Protein AF-A0A914R7W7-F1 (afdb_monomer_lite)

Secondary structure (DSSP, 8-state):
------S-----HHHHHHHHHHHHHHHSPPSS-EEEE--S-SGGGHHHHHHHHTT-SEEEE-SHHHHHHHHHHH---

Foldseek 3Di:
DPPDDDPDDDDDPVVVVVVVVVCQQQPPDDPQFEAEAEDQDVVVCVVVCVSCVVRHPYYHYDYNVVVVVCCVVVVDD

pLDDT: mean 89.86, std 5.53, range [60.94, 97.0]

Sequence (77 aa):
MVGVKLEQRATGFLMKKELDYFAKALESPVRPFLAILGGAKVADKIQLIRNLLDKVDEMIIGGGMAYTFLKVVNGIS

Organism: Parascaris equorum (NCBI:txid6256)

InterPro domains:
  IPR001576 Phosphoglycerate kinase [PF00162] (4-75)
  IPR001576 Phosphoglycerate kinase [PR00477] (11-33)
  IPR001576 Phosphoglycerate kinase [PR00477] (34-53)
  IPR001576 Phosphoglycerate kinase [PTHR11406] (1-76)
  IPR015824 Phosphoglycerate kinase, N-terminal [G3DSA:3.40.50.1260] (13-77)
  IPR036043 Phosphoglycerate kinase superfamily [SSF53748] (1-76)

Structure (mmCIF, N/CA/C/O backbone):
data_AF-A0A9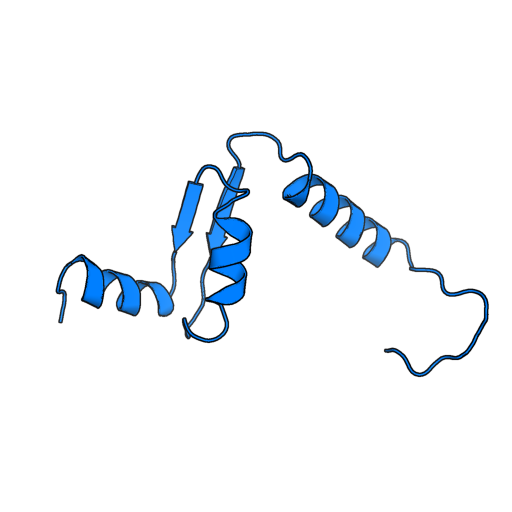14R7W7-F1
#
_entry.id   AF-A0A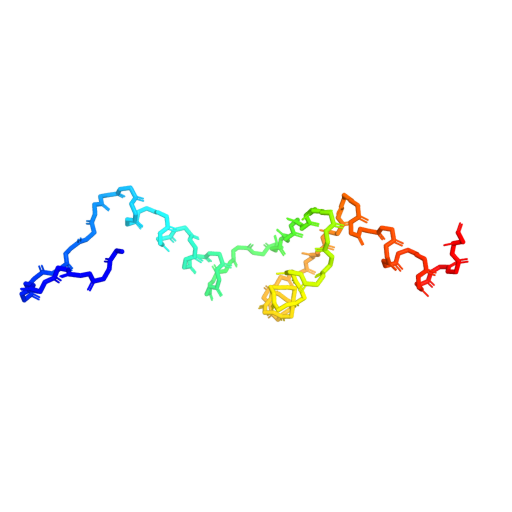914R7W7-F1
#
loop_
_atom_site.group_PDB
_atom_site.id
_atom_site.type_symbol
_atom_site.label_atom_id
_atom_site.label_alt_id
_atom_site.label_comp_id
_atom_site.label_asym_id
_atom_site.label_entity_id
_atom_site.label_seq_id
_atom_site.pdbx_PDB_ins_code
_atom_site.Cartn_x
_atom_site.Cartn_y
_atom_site.Cartn_z
_atom_site.occupancy
_atom_site.B_iso_or_equiv
_atom_site.auth_seq_id
_atom_site.auth_comp_id
_atom_site.auth_asym_id
_atom_site.auth_atom_id
_atom_site.pdbx_PDB_model_num
ATOM 1 N N . MET A 1 1 ? 4.551 -2.788 22.291 1.00 69.88 1 MET A N 1
ATOM 2 C CA . MET A 1 1 ? 3.150 -2.302 22.339 1.00 69.88 1 MET A CA 1
ATOM 3 C C . MET A 1 1 ? 2.136 -3.319 22.889 1.00 69.88 1 MET A C 1
ATOM 5 O O . MET A 1 1 ? 0.971 -2.973 22.984 1.00 69.88 1 MET A O 1
ATOM 9 N N . VAL A 1 2 ? 2.532 -4.533 23.310 1.00 85.19 2 VAL A N 1
ATOM 10 C CA . VAL A 1 2 ? 1.587 -5.585 23.771 1.00 85.19 2 VAL A CA 1
ATOM 11 C C . VAL A 1 2 ? 1.709 -5.943 25.262 1.00 85.19 2 VAL A C 1
ATOM 13 O O . VAL A 1 2 ? 1.127 -6.920 25.715 1.00 85.19 2 VAL A O 1
ATOM 16 N N . GLY A 1 3 ? 2.480 -5.172 26.035 1.00 90.19 3 GLY A N 1
ATOM 17 C CA . GLY A 1 3 ? 2.805 -5.497 27.433 1.00 90.19 3 GLY A CA 1
ATOM 18 C C . GLY A 1 3 ? 1.771 -5.058 28.475 1.00 90.19 3 GLY A C 1
ATOM 19 O O . GLY A 1 3 ? 1.894 -5.434 29.636 1.00 90.19 3 GLY A O 1
ATOM 20 N N . VAL A 1 4 ? 0.763 -4.270 28.091 1.00 90.81 4 VAL A N 1
ATOM 21 C CA . VAL A 1 4 ? -0.250 -3.745 29.021 1.00 90.81 4 VAL A CA 1
ATOM 22 C C . VAL A 1 4 ? -1.405 -4.739 29.141 1.00 90.81 4 VAL A C 1
ATOM 24 O O . VAL A 1 4 ? -2.078 -5.035 28.152 1.00 90.81 4 VAL A O 1
ATOM 27 N N . LYS A 1 5 ? -1.633 -5.248 30.357 1.00 89.81 5 LYS A N 1
ATOM 28 C CA . LYS A 1 5 ? -2.676 -6.234 30.680 1.00 89.81 5 LYS A CA 1
ATOM 29 C C . LYS A 1 5 ? -3.827 -5.574 31.438 1.00 89.81 5 LYS A C 1
ATOM 31 O O . LYS A 1 5 ? -3.897 -5.647 32.658 1.00 89.81 5 LYS A O 1
ATOM 36 N N . LEU A 1 6 ? -4.706 -4.921 30.689 1.00 93.94 6 LEU A N 1
ATOM 37 C CA . LEU A 1 6 ? -5.982 -4.391 31.169 1.00 93.94 6 LEU A CA 1
ATOM 38 C C . LEU A 1 6 ? -7.102 -4.988 30.312 1.00 93.94 6 LEU A C 1
ATOM 40 O O . LEU A 1 6 ? -6.873 -5.278 29.134 1.00 93.94 6 LEU A O 1
ATOM 44 N N . GLU A 1 7 ? -8.292 -5.176 30.887 1.00 92.25 7 GLU A N 1
ATOM 45 C CA . GLU A 1 7 ? -9.440 -5.732 30.152 1.00 92.25 7 GLU A CA 1
ATOM 46 C C . GLU A 1 7 ? -9.828 -4.854 28.959 1.00 92.25 7 GLU A C 1
ATOM 48 O O . GLU A 1 7 ? -10.013 -5.346 27.845 1.00 92.25 7 GLU A O 1
ATOM 53 N N . GLN A 1 8 ? -9.887 -3.540 29.169 1.00 92.62 8 GLN A N 1
ATOM 54 C CA . GLN A 1 8 ? -10.218 -2.586 28.119 1.00 92.62 8 GLN A CA 1
ATOM 55 C C . GLN A 1 8 ? -8.954 -2.061 27.441 1.00 92.62 8 GLN A C 1
ATOM 57 O O . GLN A 1 8 ? -8.077 -1.467 28.067 1.00 92.62 8 GLN A O 1
ATOM 62 N N . ARG A 1 9 ? -8.884 -2.258 26.124 1.00 91.56 9 ARG A N 1
ATOM 63 C CA . ARG A 1 9 ? -7.831 -1.729 25.255 1.00 91.56 9 ARG A CA 1
ATOM 64 C C . ARG A 1 9 ? -8.498 -0.973 24.121 1.00 91.56 9 ARG A C 1
ATOM 66 O O . ARG A 1 9 ? -9.073 -1.578 23.222 1.00 91.56 9 ARG A O 1
ATOM 73 N N . ALA A 1 10 ? -8.444 0.349 24.198 1.00 92.12 10 ALA A N 1
ATOM 74 C CA . ALA A 1 10 ? -8.989 1.235 23.183 1.00 92.12 10 ALA A CA 1
ATOM 75 C C . ALA A 1 10 ? -7.865 1.859 22.352 1.00 92.12 10 ALA A C 1
ATOM 77 O O . ALA A 1 10 ? -6.717 1.954 22.787 1.00 92.12 10 ALA A O 1
ATOM 78 N N . THR A 1 11 ? -8.220 2.302 21.150 1.00 92.69 11 THR A N 1
ATOM 79 C CA . THR A 1 11 ? -7.343 3.082 20.282 1.00 92.69 11 THR A CA 1
ATOM 80 C C . THR A 1 11 ? -7.692 4.564 20.359 1.00 92.69 11 THR A C 1
ATOM 82 O O . THR A 1 11 ? -8.858 4.923 20.523 1.00 92.69 11 THR A O 1
ATOM 85 N N . GLY A 1 12 ? -6.691 5.431 20.223 1.00 96.25 12 GLY A N 1
ATOM 86 C CA . GLY A 1 12 ? -6.924 6.862 20.056 1.00 96.25 12 GLY A CA 1
ATOM 87 C C . GLY A 1 12 ? -7.537 7.185 18.690 1.00 96.25 12 GLY A C 1
ATOM 88 O O . GLY A 1 12 ? -7.503 6.381 17.757 1.00 96.25 12 GLY A O 1
ATOM 89 N N . PHE A 1 13 ? -8.056 8.404 18.535 1.00 97.00 13 PHE A N 1
ATOM 90 C CA . PHE A 1 13 ? -8.715 8.817 17.290 1.00 97.00 13 PHE A CA 1
ATOM 91 C C . PHE A 1 13 ? -7.790 8.813 16.066 1.00 97.00 13 PHE A C 1
ATOM 93 O O . PHE A 1 13 ? -8.260 8.554 14.961 1.00 97.00 13 PHE A O 1
ATOM 100 N N . LEU A 1 14 ? -6.486 9.049 16.249 1.00 96.50 14 LEU A N 1
ATOM 101 C CA . LEU A 1 14 ? -5.517 9.003 15.152 1.00 96.50 14 LEU A CA 1
ATOM 102 C C . LEU A 1 14 ? -5.384 7.587 14.579 1.00 96.50 14 LEU A C 1
ATOM 104 O O . LEU A 1 14 ? -5.570 7.386 13.384 1.00 96.50 14 LEU A O 1
ATOM 108 N N . MET A 1 15 ? -5.155 6.598 15.444 1.00 95.94 15 MET A N 1
ATOM 109 C CA . MET A 1 15 ? -5.035 5.205 15.018 1.00 95.94 15 MET A CA 1
ATOM 110 C C . MET A 1 15 ? -6.385 4.644 14.545 1.00 95.94 15 MET A C 1
ATOM 112 O O . MET A 1 15 ? -6.409 3.861 13.603 1.00 95.94 15 MET A O 1
ATOM 116 N N . LYS A 1 16 ? -7.520 5.094 15.104 1.00 94.44 16 LYS A N 1
ATOM 117 C CA . LYS A 1 16 ? -8.843 4.808 14.519 1.00 94.44 16 LYS A CA 1
ATOM 118 C C . LYS A 1 16 ? -8.927 5.293 13.068 1.00 94.44 16 LYS A C 1
ATOM 120 O O . LYS A 1 16 ? -9.306 4.524 12.196 1.00 94.44 16 LYS A O 1
ATOM 125 N N . LYS A 1 17 ? -8.537 6.545 12.805 1.00 95.25 17 LYS A N 1
ATOM 126 C CA . LYS A 1 17 ? -8.562 7.123 11.456 1.00 95.25 17 LYS A CA 1
ATOM 127 C C . LYS A 1 17 ? -7.677 6.327 10.497 1.00 95.25 17 LYS A C 1
ATOM 129 O O . LYS A 1 17 ? -8.122 6.026 9.399 1.00 95.25 17 LYS A O 1
ATOM 134 N N . GLU A 1 18 ? -6.466 5.952 10.900 1.00 94.25 18 GLU A N 1
ATOM 135 C CA . GLU A 1 18 ? -5.588 5.116 10.068 1.00 94.25 18 GLU A CA 1
ATOM 136 C C . GLU A 1 18 ? -6.245 3.777 9.710 1.00 94.25 18 GLU A C 1
ATOM 138 O O . GLU A 1 18 ? -6.301 3.426 8.532 1.00 94.25 18 GLU A O 1
ATOM 143 N N . LEU A 1 19 ? -6.815 3.073 10.695 1.00 92.25 19 LEU A N 1
ATOM 144 C CA . LEU A 1 19 ? -7.528 1.812 10.469 1.00 92.25 19 LEU A CA 1
ATOM 145 C C . LEU A 1 19 ? -8.718 1.984 9.516 1.00 92.25 19 LEU A C 1
ATOM 147 O O . LEU A 1 19 ? -8.868 1.184 8.597 1.00 92.25 19 LEU A O 1
ATOM 151 N N . ASP A 1 20 ? -9.512 3.046 9.677 1.00 92.38 20 ASP A N 1
ATOM 152 C CA . ASP A 1 20 ? -10.662 3.333 8.812 1.00 92.38 20 ASP A CA 1
ATOM 153 C C . ASP A 1 20 ? -10.234 3.585 7.351 1.00 92.38 20 ASP A C 1
ATOM 155 O O . ASP A 1 20 ? -10.903 3.141 6.415 1.00 92.38 20 ASP A O 1
ATOM 159 N N . TYR A 1 21 ? -9.112 4.283 7.134 1.00 90.75 21 TYR A N 1
ATOM 160 C CA . TYR A 1 21 ? -8.560 4.506 5.792 1.00 90.75 21 TYR A CA 1
ATOM 161 C C . TYR A 1 21 ? -8.031 3.208 5.171 1.00 90.75 21 TYR A C 1
ATOM 163 O O . TYR A 1 21 ? -8.316 2.933 4.003 1.00 90.75 21 TYR A O 1
ATOM 171 N N . PHE A 1 22 ? -7.304 2.392 5.939 1.00 88.00 22 PHE A N 1
ATOM 172 C CA . PHE A 1 22 ? -6.795 1.108 5.456 1.00 88.00 22 PHE A CA 1
ATOM 173 C C . PHE A 1 22 ? -7.917 0.115 5.150 1.00 88.00 22 PHE A C 1
ATOM 175 O O . PHE A 1 22 ? -7.864 -0.541 4.112 1.00 88.00 22 PHE A O 1
ATOM 182 N N . ALA A 1 23 ? -8.947 0.033 5.996 1.00 88.81 23 ALA A N 1
ATOM 183 C CA . ALA A 1 23 ? -10.100 -0.835 5.771 1.00 88.81 23 ALA A CA 1
ATOM 184 C C . ALA A 1 23 ? -10.811 -0.479 4.458 1.00 88.81 23 ALA A C 1
ATOM 186 O O . ALA A 1 23 ? -10.999 -1.341 3.602 1.00 88.81 23 ALA A O 1
ATOM 187 N N . LYS A 1 24 ? -11.094 0.812 4.229 1.00 88.12 24 LYS A N 1
ATOM 188 C CA . LYS A 1 24 ? -11.700 1.280 2.971 1.00 88.12 24 LYS A CA 1
ATOM 189 C C . LYS A 1 24 ? -10.862 0.923 1.745 1.00 88.12 24 LYS A C 1
ATOM 191 O O . LYS A 1 24 ? -11.413 0.453 0.757 1.00 88.12 24 LYS A O 1
ATOM 196 N N . ALA A 1 25 ? -9.545 1.113 1.808 1.00 85.94 25 ALA A N 1
ATOM 197 C CA . ALA A 1 25 ? -8.653 0.804 0.692 1.00 85.94 25 ALA A CA 1
ATOM 198 C C . ALA A 1 25 ? -8.511 -0.709 0.423 1.00 85.94 25 ALA A C 1
ATOM 200 O O . ALA A 1 25 ? -8.243 -1.106 -0.706 1.00 85.94 25 ALA A O 1
ATOM 201 N N . LEU A 1 26 ? -8.668 -1.561 1.442 1.00 83.44 26 LEU A N 1
ATOM 202 C CA . LEU A 1 26 ? -8.405 -3.000 1.341 1.00 83.44 26 LEU A CA 1
ATOM 203 C C . LEU A 1 26 ? -9.652 -3.875 1.168 1.00 83.44 26 LEU A C 1
ATOM 205 O O . LEU A 1 26 ? -9.496 -5.004 0.695 1.00 83.44 26 LEU A O 1
ATOM 209 N N . GLU A 1 27 ? -10.834 -3.415 1.581 1.00 85.75 27 GLU A N 1
ATOM 210 C CA . GLU A 1 27 ? -12.086 -4.192 1.554 1.00 85.75 27 GLU A CA 1
ATOM 211 C C . GLU A 1 27 ? -13.053 -3.733 0.458 1.00 85.75 27 GLU A C 1
ATOM 213 O O . GLU A 1 27 ? -13.710 -4.556 -0.175 1.00 85.75 27 GLU A O 1
ATOM 218 N N . SER A 1 28 ? -13.168 -2.426 0.218 1.00 83.94 28 SER A N 1
ATOM 219 C CA . SER A 1 28 ? -14.071 -1.866 -0.799 1.00 83.94 28 SER A CA 1
ATOM 220 C C . SER A 1 28 ? -13.483 -0.587 -1.403 1.00 83.94 28 SER A C 1
ATOM 222 O O . SER A 1 28 ? -14.024 0.504 -1.193 1.00 83.94 28 SER A O 1
ATOM 224 N N . PRO A 1 29 ? -12.350 -0.694 -2.123 1.00 85.44 29 PRO A N 1
ATOM 225 C CA . PRO A 1 29 ? -11.715 0.466 -2.720 1.00 85.44 29 PRO A CA 1
ATOM 226 C C . PRO A 1 29 ? -12.592 1.063 -3.822 1.00 85.44 29 PRO A C 1
ATOM 228 O O . PRO A 1 29 ? -13.237 0.350 -4.593 1.00 85.44 29 PRO A O 1
ATOM 231 N N . VAL A 1 30 ? -12.572 2.392 -3.928 1.00 88.44 30 VAL A N 1
ATOM 232 C CA . VAL A 1 30 ? -13.094 3.081 -5.111 1.00 88.44 30 VAL A CA 1
ATOM 233 C C . VAL A 1 30 ? -12.167 2.752 -6.276 1.00 88.44 30 VAL A C 1
ATOM 235 O O . VAL A 1 30 ? -10.959 2.963 -6.178 1.00 88.44 30 VAL A O 1
ATOM 238 N N . ARG A 1 31 ? -12.734 2.215 -7.358 1.00 90.12 31 ARG A N 1
ATOM 239 C CA . ARG A 1 31 ? -11.980 1.816 -8.548 1.00 90.12 31 ARG A CA 1
ATOM 240 C C . ARG A 1 31 ? -11.969 2.934 -9.602 1.00 90.12 31 ARG A C 1
ATOM 242 O O . ARG A 1 31 ? -12.977 3.637 -9.719 1.00 90.12 31 ARG A O 1
ATOM 249 N N . PRO A 1 32 ? -10.880 3.094 -10.378 1.00 92.81 32 PRO A N 1
ATOM 250 C CA . PRO A 1 32 ? -9.668 2.267 -10.374 1.00 92.81 32 PRO A CA 1
ATOM 251 C C . PRO A 1 32 ? -8.779 2.506 -9.141 1.00 92.81 32 PRO A C 1
ATOM 253 O O . PRO A 1 32 ? -8.497 3.643 -8.765 1.00 92.81 32 PRO A O 1
ATOM 256 N N . PHE A 1 33 ? -8.344 1.417 -8.506 1.00 92.50 33 PHE A N 1
ATOM 257 C CA . PHE A 1 33 ? -7.477 1.428 -7.336 1.00 92.50 33 PHE A CA 1
ATOM 258 C C . PHE A 1 33 ? -6.022 1.195 -7.743 1.00 92.50 33 PHE A C 1
ATOM 260 O O . PHE A 1 33 ? -5.635 0.089 -8.120 1.00 92.50 33 PHE A O 1
ATOM 267 N N . LEU A 1 34 ? -5.214 2.249 -7.635 1.00 93.88 34 LEU A N 1
ATOM 268 C CA . LEU A 1 34 ? -3.793 2.244 -7.969 1.00 93.88 34 LEU A CA 1
ATOM 269 C C . LEU A 1 34 ? -2.927 2.101 -6.709 1.00 93.88 34 LEU A C 1
ATOM 271 O O . LEU A 1 34 ? -3.006 2.927 -5.797 1.00 93.88 34 LEU A O 1
ATOM 275 N N . ALA A 1 35 ? -2.030 1.113 -6.691 1.00 93.31 35 ALA A N 1
ATOM 276 C CA . ALA A 1 35 ? -0.966 1.012 -5.692 1.00 93.31 35 ALA A CA 1
ATOM 277 C C . ALA A 1 35 ? 0.384 1.482 -6.245 1.00 93.31 35 ALA A C 1
ATOM 279 O O . ALA A 1 35 ? 0.849 1.011 -7.280 1.00 93.31 35 ALA A O 1
ATOM 280 N N . ILE A 1 36 ? 1.063 2.364 -5.509 1.00 93.75 36 ILE A N 1
ATOM 281 C CA . ILE A 1 36 ? 2.409 2.844 -5.847 1.00 93.75 36 ILE A CA 1
ATOM 282 C C . ILE A 1 36 ? 3.398 2.291 -4.820 1.00 93.75 36 ILE A C 1
ATOM 284 O O . ILE A 1 36 ? 3.350 2.630 -3.637 1.00 93.75 36 ILE A O 1
ATOM 288 N N . LEU A 1 37 ? 4.307 1.431 -5.272 1.00 92.00 37 LEU A N 1
ATOM 289 C CA . LEU A 1 37 ? 5.279 0.725 -4.443 1.00 92.00 37 LEU A CA 1
ATOM 290 C C . LEU A 1 37 ? 6.696 1.140 -4.842 1.00 92.00 37 LEU A C 1
ATOM 292 O O . LEU A 1 37 ? 7.217 0.743 -5.879 1.00 92.00 37 LEU A O 1
ATOM 296 N N . GLY A 1 38 ? 7.333 1.945 -3.994 1.00 89.00 38 GLY A N 1
ATOM 297 C CA . GLY A 1 38 ? 8.752 2.293 -4.110 1.00 89.00 38 GLY A CA 1
ATOM 298 C C . GLY A 1 38 ? 9.626 1.534 -3.111 1.00 89.00 38 GLY A C 1
ATOM 299 O O . GLY A 1 38 ? 9.122 0.831 -2.237 1.00 89.00 38 GLY A O 1
ATOM 300 N N . GLY A 1 39 ? 10.942 1.725 -3.162 1.00 88.62 39 GLY A N 1
ATOM 301 C CA . GLY A 1 39 ? 11.884 1.194 -2.168 1.00 88.62 39 GLY A CA 1
ATOM 302 C C . GLY A 1 39 ? 13.211 0.767 -2.783 1.00 88.62 39 GLY A C 1
ATOM 303 O O . GLY A 1 39 ? 13.397 0.862 -3.993 1.00 88.62 39 GLY A O 1
ATOM 304 N N . ALA A 1 40 ? 14.142 0.303 -1.949 1.00 85.19 40 ALA A N 1
ATOM 305 C CA . ALA A 1 40 ? 15.466 -0.133 -2.399 1.00 85.19 40 ALA A CA 1
ATOM 306 C C . ALA A 1 40 ? 15.577 -1.657 -2.564 1.00 85.19 40 ALA A C 1
ATOM 308 O O . ALA A 1 40 ? 16.193 -2.125 -3.514 1.00 85.19 40 ALA A O 1
ATOM 309 N N . LYS A 1 41 ? 14.975 -2.436 -1.655 1.00 85.88 41 LYS A N 1
ATOM 310 C CA . LYS A 1 41 ? 15.098 -3.898 -1.619 1.00 85.88 41 LYS A CA 1
ATOM 311 C C . LYS A 1 41 ? 13.760 -4.566 -1.913 1.00 85.88 41 LYS A C 1
ATOM 313 O O . LYS A 1 41 ? 12.771 -4.305 -1.236 1.00 85.88 41 LYS A O 1
ATOM 318 N N . VAL A 1 42 ? 13.750 -5.452 -2.910 1.00 85.12 42 VAL A N 1
ATOM 319 C CA . VAL A 1 42 ? 12.559 -6.229 -3.294 1.00 85.12 42 VAL A CA 1
ATOM 320 C C . VAL A 1 42 ? 12.174 -7.225 -2.197 1.00 85.12 42 VAL A C 1
ATOM 322 O O . VAL A 1 42 ? 10.990 -7.365 -1.908 1.00 85.12 42 VAL A O 1
ATOM 325 N N . ALA A 1 43 ? 13.158 -7.874 -1.562 1.00 85.31 43 ALA A N 1
ATOM 326 C CA . ALA A 1 43 ? 12.945 -8.960 -0.598 1.00 85.31 43 ALA A CA 1
ATOM 327 C C . ALA A 1 43 ? 11.956 -8.595 0.523 1.00 85.31 43 ALA A C 1
ATOM 329 O O . ALA A 1 43 ? 11.039 -9.362 0.806 1.00 85.31 43 ALA A O 1
ATOM 330 N N . ASP A 1 44 ? 12.074 -7.384 1.069 1.00 86.81 44 ASP A N 1
ATOM 331 C CA . ASP A 1 44 ? 11.238 -6.906 2.176 1.00 86.81 44 ASP A CA 1
ATOM 332 C C . ASP A 1 44 ? 9.780 -6.645 1.753 1.00 86.81 44 ASP A C 1
ATOM 334 O O . ASP A 1 44 ? 8.889 -6.532 2.592 1.00 86.81 44 ASP A O 1
ATOM 338 N N . LYS A 1 45 ? 9.517 -6.526 0.444 1.00 87.19 45 LYS A N 1
ATOM 339 C CA . LYS A 1 45 ? 8.227 -6.088 -0.113 1.00 87.19 45 LYS A CA 1
ATOM 340 C C . LYS A 1 45 ? 7.510 -7.143 -0.949 1.00 87.19 45 LYS A C 1
ATOM 342 O O . LYS A 1 45 ? 6.370 -6.910 -1.339 1.00 87.19 45 LYS A O 1
ATOM 347 N N . ILE A 1 46 ? 8.112 -8.311 -1.186 1.00 89.12 46 ILE A N 1
ATOM 348 C CA . ILE A 1 46 ? 7.497 -9.390 -1.984 1.00 89.12 46 ILE A CA 1
ATOM 349 C C . ILE A 1 46 ? 6.139 -9.811 -1.418 1.00 89.12 46 ILE A C 1
ATOM 351 O O . ILE A 1 46 ? 5.181 -9.952 -2.176 1.00 89.12 46 ILE A O 1
ATOM 355 N N . GLN A 1 47 ? 6.034 -9.996 -0.099 1.00 89.56 47 GLN A N 1
ATOM 356 C CA . GLN A 1 47 ? 4.763 -10.386 0.522 1.00 89.56 47 GLN A CA 1
ATOM 357 C C . GLN A 1 47 ? 3.694 -9.301 0.364 1.00 89.56 47 GLN A C 1
ATOM 359 O O . GL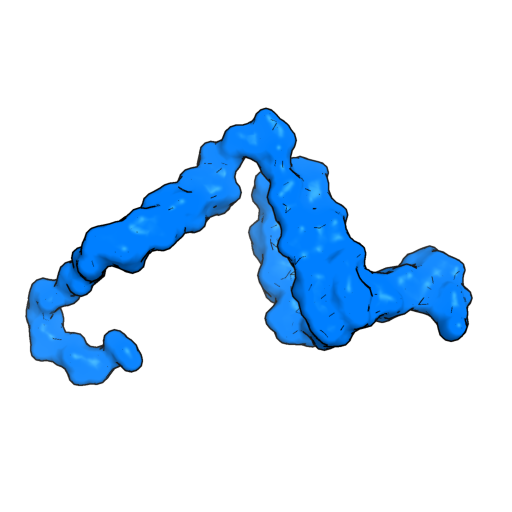N A 1 47 ? 2.543 -9.610 0.071 1.00 89.56 47 GLN A O 1
ATOM 364 N N . LEU A 1 48 ? 4.083 -8.029 0.493 1.00 89.12 48 LEU A N 1
ATOM 365 C CA . LEU A 1 48 ? 3.170 -6.905 0.310 1.00 89.12 48 LEU A CA 1
ATOM 366 C C . LEU A 1 48 ? 2.653 -6.827 -1.131 1.00 89.12 48 LEU A C 1
ATOM 368 O O . LEU A 1 48 ? 1.456 -6.655 -1.329 1.00 89.12 48 LEU A O 1
ATOM 372 N N . ILE A 1 49 ? 3.534 -6.997 -2.124 1.00 91.06 49 ILE A N 1
ATOM 373 C CA . ILE A 1 49 ? 3.147 -7.032 -3.541 1.00 91.06 49 ILE A CA 1
ATOM 374 C C . ILE A 1 49 ? 2.116 -8.141 -3.765 1.00 91.06 49 ILE A C 1
ATOM 376 O O . ILE A 1 49 ? 1.044 -7.866 -4.291 1.00 91.06 49 ILE A O 1
ATOM 380 N N . ARG A 1 50 ? 2.399 -9.368 -3.304 1.00 91.50 50 ARG A N 1
ATOM 381 C CA . ARG A 1 50 ? 1.488 -10.516 -3.462 1.00 91.50 50 ARG A CA 1
ATOM 382 C C . ARG A 1 50 ? 0.104 -10.251 -2.875 1.00 91.50 50 ARG A C 1
ATOM 384 O O . ARG A 1 50 ? -0.882 -10.521 -3.540 1.00 91.50 50 ARG A O 1
ATOM 391 N N . ASN A 1 51 ? 0.034 -9.665 -1.682 1.00 89.50 51 ASN A N 1
ATOM 392 C CA . ASN A 1 51 ? -1.244 -9.368 -1.029 1.00 89.50 51 ASN A CA 1
ATOM 393 C C . ASN A 1 51 ? -2.039 -8.245 -1.717 1.00 89.50 51 ASN A C 1
ATOM 395 O O . ASN A 1 51 ? -3.255 -8.164 -1.546 1.00 89.50 51 ASN A O 1
ATOM 399 N N . LEU A 1 52 ? -1.359 -7.339 -2.427 1.00 90.94 52 LEU A N 1
ATOM 400 C CA . LEU A 1 52 ? -1.996 -6.214 -3.111 1.00 90.94 52 LEU A CA 1
ATOM 401 C C . LEU A 1 52 ? -2.445 -6.556 -4.532 1.00 90.94 52 LEU A C 1
ATOM 403 O O . LEU A 1 52 ? -3.412 -5.953 -4.987 1.00 90.94 52 LEU A O 1
ATOM 407 N N . LEU A 1 53 ? -1.794 -7.511 -5.206 1.00 90.75 53 LEU A N 1
ATOM 408 C CA . LEU A 1 53 ? -2.139 -7.913 -6.577 1.00 90.75 53 LEU A CA 1
ATOM 409 C C . LEU A 1 53 ? -3.605 -8.344 -6.728 1.00 90.75 53 LEU A C 1
ATOM 411 O O . LEU A 1 53 ? -4.211 -8.036 -7.745 1.00 90.75 53 LEU A O 1
ATOM 415 N N . ASP A 1 54 ? -4.194 -8.967 -5.705 1.00 89.50 54 ASP A N 1
ATOM 416 C CA . ASP A 1 54 ? -5.602 -9.397 -5.736 1.00 89.50 54 ASP A CA 1
ATOM 417 C C . ASP A 1 54 ? -6.602 -8.254 -5.474 1.00 89.50 54 ASP A C 1
ATOM 419 O O . ASP A 1 54 ? -7.817 -8.443 -5.556 1.00 89.50 54 ASP A O 1
ATOM 423 N N . LYS A 1 55 ? -6.117 -7.065 -5.096 1.00 89.69 55 LYS A N 1
ATOM 424 C CA . LYS A 1 55 ? -6.956 -5.944 -4.641 1.00 89.69 55 LYS A CA 1
ATOM 425 C C . L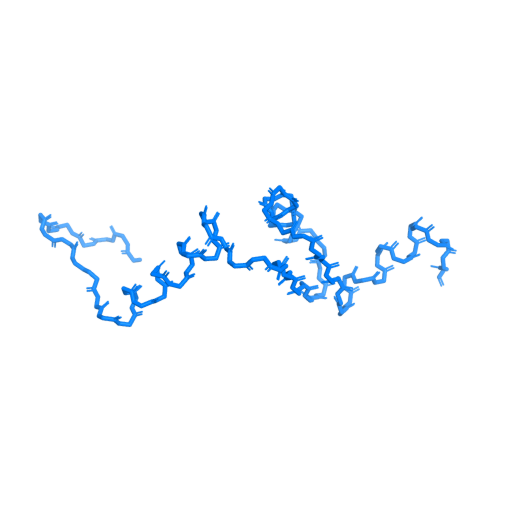YS A 1 55 ? -6.934 -4.755 -5.594 1.00 89.69 55 LYS A C 1
ATOM 427 O O . LYS A 1 55 ? -7.969 -4.107 -5.770 1.00 89.69 55 LYS A O 1
ATOM 432 N N . VAL A 1 56 ? -5.774 -4.458 -6.171 1.00 93.31 56 VAL A N 1
ATOM 433 C CA . VAL A 1 56 ? -5.522 -3.260 -6.987 1.00 93.31 56 VAL A CA 1
ATOM 434 C C . VAL A 1 56 ? -5.879 -3.508 -8.450 1.00 93.31 56 VAL A C 1
ATOM 436 O O . VAL A 1 56 ? -5.745 -4.623 -8.940 1.00 93.31 56 VAL A O 1
ATOM 439 N N . ASP A 1 57 ? -6.321 -2.464 -9.146 1.00 93.88 57 ASP A N 1
ATOM 440 C CA . ASP A 1 57 ? -6.505 -2.494 -10.603 1.00 93.88 57 ASP A CA 1
ATOM 441 C C . ASP A 1 57 ? -5.182 -2.202 -11.321 1.00 93.88 57 ASP A C 1
ATOM 443 O O . ASP A 1 57 ? -4.878 -2.781 -12.361 1.00 93.88 57 ASP A O 1
ATOM 447 N N . GLU A 1 58 ? -4.368 -1.322 -10.734 1.00 94.88 58 GLU A N 1
ATOM 448 C CA . GLU A 1 58 ? -3.087 -0.903 -11.289 1.00 94.88 58 GLU A CA 1
ATOM 449 C C . GLU A 1 58 ? -2.002 -0.898 -10.208 1.00 94.88 58 GLU A C 1
ATOM 451 O O . GLU A 1 58 ? -2.251 -0.603 -9.034 1.00 94.88 58 GLU A O 1
ATOM 456 N N . MET A 1 59 ? -0.764 -1.206 -10.603 1.00 94.31 59 MET A N 1
ATOM 457 C CA . MET A 1 59 ? 0.386 -1.194 -9.702 1.00 94.31 59 MET A CA 1
ATOM 458 C C . MET A 1 59 ? 1.605 -0.561 -10.373 1.00 94.31 59 MET A C 1
ATOM 460 O O . MET A 1 59 ? 2.076 -1.034 -11.404 1.00 94.31 59 MET A O 1
ATOM 464 N N . ILE A 1 60 ? 2.162 0.475 -9.745 1.00 95.00 60 ILE A N 1
ATOM 465 C CA . ILE A 1 60 ? 3.420 1.108 -10.153 1.00 95.00 60 ILE A CA 1
ATOM 466 C C . ILE A 1 60 ? 4.535 0.629 -9.227 1.00 95.00 60 ILE A C 1
ATOM 468 O O . ILE A 1 60 ? 4.464 0.822 -8.012 1.00 95.00 60 ILE A O 1
ATOM 472 N N . ILE A 1 61 ? 5.593 0.056 -9.805 1.00 93.56 61 ILE A N 1
ATOM 473 C CA . ILE A 1 61 ? 6.824 -0.290 -9.085 1.00 93.56 61 ILE A CA 1
ATOM 474 C C . ILE A 1 61 ? 7.903 0.737 -9.429 1.00 93.56 61 ILE A C 1
ATOM 476 O O . ILE A 1 61 ? 8.335 0.840 -10.574 1.00 93.56 61 ILE A O 1
ATOM 480 N N . GLY A 1 62 ? 8.344 1.491 -8.424 1.00 92.19 62 GLY A N 1
ATOM 481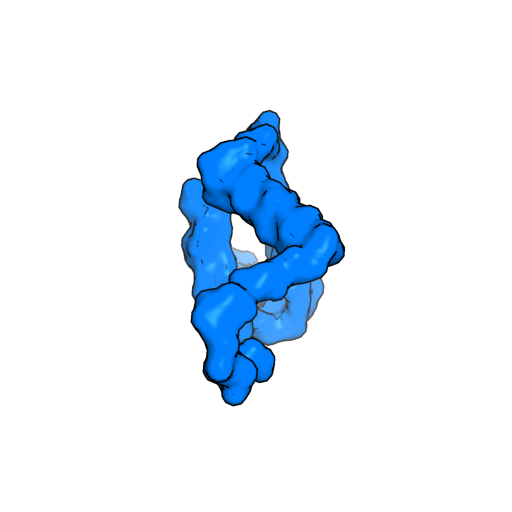 C CA . GLY A 1 62 ? 9.352 2.543 -8.556 1.00 92.19 62 GLY A CA 1
ATOM 482 C C . GLY A 1 62 ? 10.551 2.363 -7.621 1.00 92.19 62 GLY A C 1
ATOM 483 O O . GLY A 1 62 ? 10.631 1.424 -6.829 1.00 92.19 62 GLY A O 1
ATOM 484 N N . GLY A 1 63 ? 11.495 3.302 -7.674 1.00 90.81 63 GLY A N 1
ATOM 485 C CA . GLY A 1 63 ? 12.700 3.289 -6.836 1.00 90.81 63 GLY A CA 1
ATOM 486 C C . GLY A 1 63 ? 13.723 2.213 -7.227 1.00 90.81 63 GLY A C 1
ATOM 487 O O . GLY A 1 63 ? 13.669 1.643 -8.312 1.00 90.81 63 GLY A O 1
ATOM 488 N N . GLY A 1 64 ? 14.672 1.926 -6.330 1.00 89.50 64 GLY A N 1
ATOM 489 C CA . GLY A 1 64 ? 15.761 0.971 -6.575 1.00 89.50 64 GLY A CA 1
ATOM 490 C C . GLY A 1 64 ? 15.289 -0.460 -6.855 1.00 89.50 64 GLY A C 1
ATOM 491 O O . GLY A 1 64 ? 15.911 -1.181 -7.632 1.00 89.50 64 GLY A O 1
ATOM 492 N N . MET A 1 65 ? 14.148 -0.857 -6.286 1.00 89.62 65 MET A N 1
ATOM 493 C CA . MET A 1 65 ? 13.572 -2.181 -6.515 1.00 89.62 65 MET A CA 1
ATOM 494 C C . MET A 1 65 ? 13.081 -2.384 -7.957 1.00 89.62 65 MET A C 1
ATOM 496 O O . MET A 1 65 ? 13.095 -3.516 -8.438 1.00 89.62 65 MET A O 1
ATOM 500 N N . ALA A 1 66 ? 12.726 -1.309 -8.672 1.00 92.06 66 ALA A N 1
ATOM 501 C CA . ALA A 1 66 ? 12.302 -1.385 -10.069 1.00 92.06 66 ALA A CA 1
ATOM 502 C C . ALA A 1 66 ? 13.406 -1.945 -10.980 1.00 92.06 66 ALA A C 1
ATOM 504 O O . ALA A 1 66 ? 13.107 -2.725 -11.880 1.00 92.06 66 ALA A O 1
ATOM 505 N N . TYR A 1 67 ? 14.683 -1.649 -10.708 1.00 91.94 67 TYR A N 1
ATOM 506 C CA . TYR A 1 67 ? 15.801 -2.170 -11.505 1.00 91.94 67 TYR A CA 1
ATOM 507 C C . TYR A 1 67 ? 15.897 -3.693 -11.474 1.00 91.94 67 TYR A C 1
ATOM 509 O O . TYR A 1 67 ? 16.264 -4.294 -12.476 1.00 91.94 67 TYR A O 1
ATOM 517 N N . THR A 1 68 ? 15.531 -4.335 -10.360 1.00 90.25 68 THR A N 1
ATOM 518 C CA . THR A 1 68 ? 15.512 -5.805 -10.296 1.00 90.25 68 THR A CA 1
ATOM 519 C C . THR A 1 68 ? 14.461 -6.373 -11.250 1.00 90.25 68 THR A C 1
ATOM 521 O O . THR A 1 68 ? 14.744 -7.321 -11.974 1.00 90.25 68 THR A O 1
ATOM 524 N N . PHE A 1 69 ? 13.274 -5.762 -11.305 1.00 90.06 69 PHE A N 1
ATOM 525 C CA . PHE A 1 69 ? 12.229 -6.162 -12.248 1.00 90.06 69 PHE A CA 1
ATOM 526 C C . PHE A 1 69 ? 12.634 -5.864 -13.693 1.00 90.06 69 PHE A C 1
ATOM 528 O O . PHE A 1 69 ? 12.556 -6.753 -14.530 1.00 90.06 69 PHE A O 1
ATOM 535 N N . LEU A 1 70 ? 13.132 -4.659 -13.986 1.00 92.00 70 LEU A N 1
ATOM 536 C CA . LEU A 1 70 ? 13.561 -4.271 -15.335 1.00 92.00 70 LEU A CA 1
ATOM 537 C C . LEU A 1 70 ? 14.707 -5.148 -15.853 1.00 92.00 70 LEU A C 1
ATOM 539 O O . LEU A 1 70 ? 14.692 -5.546 -17.014 1.00 92.00 70 LEU A O 1
ATOM 543 N N . LYS A 1 71 ? 15.666 -5.500 -14.994 1.00 92.50 71 LYS A N 1
ATOM 544 C CA . LYS A 1 71 ? 16.772 -6.395 -15.344 1.00 92.50 71 LYS A CA 1
ATOM 545 C C . LYS A 1 71 ? 16.293 -7.787 -15.741 1.00 92.50 71 LYS A C 1
ATOM 547 O O . LYS A 1 71 ? 16.808 -8.355 -16.695 1.00 92.50 71 LYS A O 1
ATOM 552 N N . VAL A 1 72 ? 15.303 -8.328 -15.032 1.00 92.19 72 VAL A N 1
ATOM 553 C CA . VAL A 1 72 ? 14.781 -9.681 -15.287 1.00 92.19 72 VAL A CA 1
ATOM 554 C C . VAL A 1 72 ? 13.778 -9.700 -16.443 1.00 92.19 72 VAL A C 1
ATOM 556 O O . VAL A 1 72 ? 13.845 -10.590 -17.282 1.00 92.19 72 VAL A O 1
ATOM 559 N N . VAL A 1 73 ? 12.864 -8.729 -16.510 1.00 92.38 73 VAL A N 1
ATOM 560 C CA . VAL A 1 73 ? 11.793 -8.678 -17.522 1.00 92.38 73 VAL A CA 1
ATOM 561 C C . VAL A 1 73 ? 12.318 -8.203 -18.877 1.00 92.38 73 VAL A C 1
ATOM 563 O O . VAL A 1 73 ? 11.951 -8.773 -19.899 1.00 92.38 73 VAL A O 1
ATOM 566 N N . ASN A 1 74 ? 13.193 -7.191 -18.893 1.00 92.19 74 ASN A N 1
ATOM 567 C CA . ASN A 1 74 ? 13.683 -6.565 -20.127 1.00 92.19 74 ASN A CA 1
ATOM 568 C C . ASN A 1 74 ? 15.134 -6.943 -20.470 1.00 92.19 74 ASN A C 1
ATOM 570 O O . ASN A 1 74 ? 15.662 -6.458 -21.467 1.00 92.19 74 ASN A O 1
ATOM 574 N N . GLY A 1 75 ? 15.807 -7.755 -19.646 1.00 87.44 75 GLY A N 1
ATOM 575 C CA . GLY A 1 75 ? 17.200 -8.1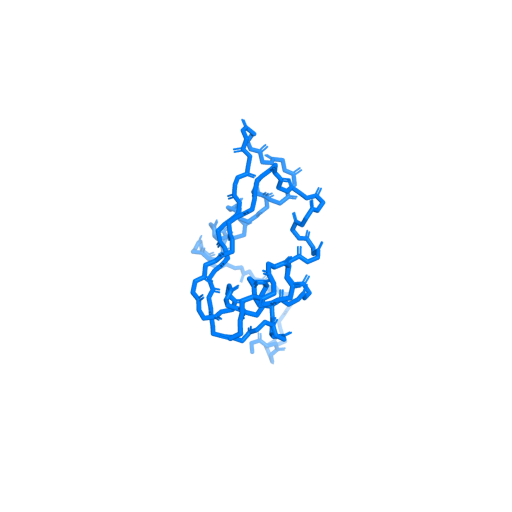55 -19.879 1.00 87.44 75 GLY A CA 1
ATOM 576 C C . GLY A 1 75 ? 18.216 -7.009 -19.779 1.00 87.44 75 GLY A C 1
ATOM 577 O O . GLY A 1 75 ? 19.319 -7.126 -20.306 1.00 87.44 75 GLY A O 1
ATOM 578 N N . ILE A 1 76 ? 17.855 -5.892 -19.140 1.00 71.88 76 ILE A N 1
ATOM 579 C CA . ILE A 1 76 ? 18.719 -4.709 -19.031 1.00 71.88 76 ILE A CA 1
ATOM 580 C C . ILE A 1 76 ? 19.813 -5.002 -17.994 1.00 71.88 76 ILE A C 1
ATOM 582 O O . ILE A 1 76 ? 19.520 -5.175 -16.809 1.00 71.88 76 ILE A O 1
ATOM 586 N N . SER A 1 77 ? 21.062 -5.114 -18.453 1.00 60.94 77 SER A N 1
ATOM 587 C CA . SER A 1 77 ? 22.228 -5.484 -17.637 1.00 60.94 77 SER A CA 1
ATOM 588 C C . SER A 1 77 ? 22.678 -4.379 -16.697 1.00 60.94 77 SER A C 1
ATOM 590 O O . SER A 1 77 ? 22.905 -3.261 -17.212 1.00 60.94 77 SER A O 1
#

Radius of gyration: 17.43 Å; chains: 1; bounding box: 36×20×51 Å